Protein AF-A0A6A5A2U9-F1 (afdb_monomer_lite)

Structure (mmCIF, N/CA/C/O backbone):
data_AF-A0A6A5A2U9-F1
#
_entry.id   AF-A0A6A5A2U9-F1
#
loop_
_atom_site.group_PDB
_atom_site.id
_atom_site.type_symbol
_atom_site.label_atom_id
_atom_site.label_alt_id
_atom_site.label_comp_id
_atom_site.label_asym_id
_atom_site.label_entity_id
_atom_site.label_seq_id
_atom_site.pdbx_PDB_ins_code
_atom_site.Cartn_x
_atom_site.Cartn_y
_atom_site.Cartn_z
_atom_site.occupancy
_atom_site.B_iso_or_equiv
_atom_site.auth_seq_id
_atom_site.auth_comp_id
_atom_site.auth_asym_id
_atom_site.auth_atom_id
_atom_site.pdbx_PDB_model_num
ATOM 1 N N . MET A 1 1 ? -27.948 13.827 23.114 1.00 65.62 1 MET A N 1
ATOM 2 C CA . MET A 1 1 ? -26.587 13.915 23.691 1.00 65.62 1 MET A CA 1
ATOM 3 C C . MET A 1 1 ? -26.189 15.377 23.844 1.00 65.62 1 MET A C 1
ATOM 5 O O . MET A 1 1 ? -26.241 16.098 22.856 1.00 65.62 1 MET A O 1
ATOM 9 N N . ARG A 1 2 ? -25.819 15.816 25.051 1.00 75.81 2 ARG A N 1
ATOM 10 C CA . ARG A 1 2 ? -25.358 17.180 25.373 1.00 75.81 2 ARG A CA 1
ATOM 11 C C . ARG A 1 2 ? -23.983 17.115 26.046 1.00 75.81 2 ARG A C 1
ATOM 13 O O . ARG A 1 2 ? -23.707 16.162 26.772 1.00 75.81 2 ARG A O 1
ATOM 20 N N . ILE A 1 3 ? -23.118 18.100 25.791 1.00 79.62 3 ILE A N 1
ATOM 21 C CA . ILE A 1 3 ? -21.821 18.220 26.477 1.00 79.62 3 ILE A CA 1
ATOM 22 C C . ILE A 1 3 ? -22.085 18.674 27.912 1.00 79.62 3 ILE A C 1
ATOM 24 O O . ILE A 1 3 ? -22.643 19.747 28.129 1.00 79.62 3 ILE A O 1
ATOM 28 N N . TYR A 1 4 ? -21.687 17.853 28.878 1.00 81.75 4 TYR A N 1
ATOM 29 C CA . TYR A 1 4 ? -21.821 18.154 30.301 1.00 81.75 4 TYR A CA 1
ATOM 30 C C . TYR A 1 4 ? -20.553 18.796 30.858 1.00 81.75 4 TYR A C 1
ATOM 32 O O . TYR A 1 4 ? -20.639 19.746 31.627 1.00 81.75 4 TYR A O 1
ATOM 40 N N . GLN A 1 5 ? -19.376 18.322 30.441 1.00 85.06 5 GLN A N 1
ATOM 41 C CA . GLN A 1 5 ? -18.104 18.784 30.993 1.00 85.06 5 GLN A CA 1
ATOM 42 C C . GLN A 1 5 ? -16.992 18.772 29.946 1.00 85.06 5 GLN A C 1
ATOM 44 O O . GLN A 1 5 ? -16.896 17.849 29.137 1.00 85.06 5 GLN A O 1
ATOM 49 N N . VAL A 1 6 ? -16.132 19.790 29.999 1.00 84.50 6 VAL A N 1
ATOM 50 C CA . VAL A 1 6 ? -14.877 19.868 29.241 1.00 84.50 6 VAL A CA 1
ATOM 51 C C . VAL A 1 6 ? -13.731 19.974 30.251 1.00 84.50 6 VAL A C 1
ATOM 53 O O . VAL A 1 6 ? -13.677 20.909 31.050 1.00 84.50 6 VAL A O 1
ATOM 56 N N . ASN A 1 7 ? -12.832 18.989 30.247 1.00 83.19 7 ASN A N 1
ATOM 57 C CA . ASN A 1 7 ? -11.810 18.725 31.262 1.00 83.19 7 ASN A CA 1
ATOM 58 C C . ASN A 1 7 ? -12.411 18.624 32.676 1.00 83.19 7 ASN A C 1
ATOM 60 O O . ASN A 1 7 ? -12.887 17.564 33.070 1.00 83.19 7 ASN A O 1
ATOM 64 N N . ALA A 1 8 ? -12.431 19.730 33.421 1.00 78.06 8 ALA A N 1
ATOM 65 C CA . ALA A 1 8 ? -12.966 19.834 34.782 1.00 78.06 8 ALA A CA 1
ATOM 66 C C . ALA A 1 8 ? -14.123 20.846 34.911 1.00 78.06 8 ALA A C 1
ATOM 68 O O . ALA A 1 8 ? -14.684 21.002 35.991 1.00 78.06 8 ALA A O 1
ATOM 69 N N . LYS A 1 9 ? -14.475 21.557 33.830 1.00 81.50 9 LYS A N 1
ATOM 70 C CA . LYS A 1 9 ? -15.477 22.628 33.857 1.00 81.50 9 LYS A CA 1
ATOM 71 C C . LYS A 1 9 ? -16.826 22.103 33.381 1.00 81.50 9 LYS A C 1
ATOM 73 O O . LYS A 1 9 ? -16.920 21.587 32.266 1.00 81.50 9 LYS A O 1
ATOM 78 N N . VAL A 1 10 ? -17.853 22.246 34.218 1.00 83.06 10 VAL A N 1
ATOM 79 C CA . VAL A 1 10 ? -19.242 21.928 33.863 1.00 83.06 10 VAL A CA 1
ATOM 80 C C . VAL A 1 10 ? -19.737 22.963 32.852 1.00 83.06 10 VAL A C 1
ATOM 82 O O . VAL A 1 10 ? -19.646 24.165 33.089 1.00 83.06 10 VAL A O 1
ATOM 85 N N . MET A 1 11 ? -20.228 22.481 31.714 1.00 83.12 11 MET A N 1
ATOM 86 C CA . MET A 1 11 ? -20.652 23.271 30.553 1.00 83.12 11 MET A CA 1
ATOM 87 C C . MET A 1 11 ? -22.159 23.155 30.285 1.00 83.12 11 MET A C 1
ATOM 89 O O . MET A 1 11 ? -22.637 23.578 29.236 1.00 83.12 11 MET A O 1
ATOM 93 N N . TRP A 1 12 ? -22.914 22.572 31.220 1.00 73.50 12 TRP A N 1
ATOM 94 C CA . TRP A 1 12 ? -24.322 22.228 31.034 1.00 73.50 12 TRP A CA 1
ATOM 95 C C . TRP A 1 12 ? -25.204 23.436 30.682 1.00 73.50 12 TRP A C 1
ATOM 97 O O . TRP A 1 12 ? -26.044 23.323 29.797 1.00 73.50 12 TRP A O 1
ATOM 107 N N . GLN A 1 13 ? -24.962 24.607 31.275 1.00 74.88 13 GLN A N 1
ATOM 108 C CA . GLN A 1 13 ? -25.714 25.846 31.006 1.00 74.88 13 GLN A CA 1
ATOM 109 C C . GLN A 1 13 ? -24.933 26.876 30.175 1.00 74.88 13 GLN A C 1
ATOM 111 O O . GLN A 1 13 ? -25.413 27.984 29.950 1.00 74.88 13 GLN A O 1
ATOM 116 N N . CYS A 1 14 ? -23.739 26.520 29.699 1.00 77.75 14 CYS A N 1
ATOM 117 C CA . CYS A 1 14 ? -22.925 27.422 28.895 1.00 77.75 14 CYS A CA 1
ATOM 118 C C . CYS A 1 14 ? -23.525 27.612 27.501 1.00 77.75 14 CYS A C 1
ATOM 120 O O . CYS A 1 14 ? -24.037 26.670 26.884 1.00 77.75 14 CYS A O 1
ATOM 122 N N . SER A 1 15 ? -23.413 28.833 26.978 1.00 84.12 15 SER A N 1
ATOM 123 C CA . SER A 1 15 ? -23.772 29.113 25.591 1.00 84.12 15 SER A CA 1
ATOM 124 C C . SER A 1 15 ? -22.865 28.331 24.635 1.00 84.12 15 SER A C 1
ATOM 126 O O . SER A 1 15 ? -21.726 27.990 24.957 1.00 84.12 15 SER A O 1
ATOM 128 N N . TYR A 1 16 ? -23.344 28.058 23.421 1.00 81.00 16 TYR A N 1
ATOM 129 C CA . TYR A 1 16 ? -22.560 27.337 22.412 1.00 81.00 16 TYR A CA 1
ATOM 130 C C . TYR A 1 16 ? -21.165 27.955 22.189 1.00 81.00 16 TYR A C 1
ATOM 132 O O . TYR A 1 16 ? -20.174 27.234 22.063 1.00 81.00 16 TYR A O 1
ATOM 140 N N . ASN A 1 17 ? -21.079 29.288 22.214 1.00 87.50 17 ASN A N 1
ATOM 141 C CA . ASN A 1 17 ? -19.823 30.017 22.047 1.00 87.50 17 ASN A CA 1
ATOM 142 C C . ASN A 1 17 ? -18.85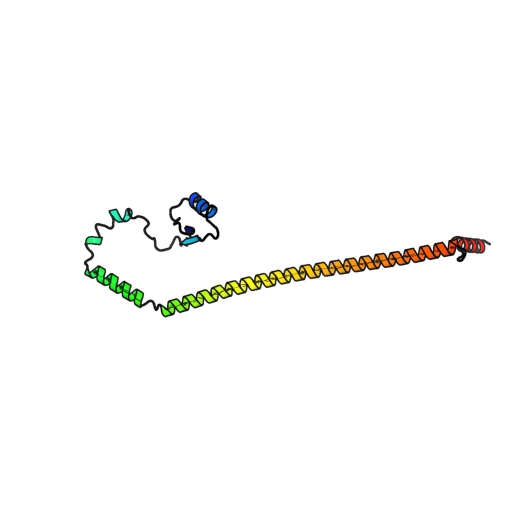6 29.769 23.214 1.00 87.50 17 ASN A C 1
ATOM 144 O O . ASN A 1 17 ? -17.686 29.483 22.980 1.00 87.50 17 ASN A O 1
ATOM 148 N N . GLU A 1 18 ? -19.345 29.773 24.455 1.00 84.75 18 GLU A N 1
ATOM 149 C CA . GLU A 1 18 ? -18.526 29.463 25.635 1.00 84.75 18 GLU A CA 1
ATOM 150 C C . GLU A 1 18 ? -18.001 28.025 25.623 1.00 84.75 18 GLU A C 1
ATOM 152 O O . GLU A 1 18 ? -16.871 27.772 26.047 1.00 84.75 18 GLU A O 1
ATOM 157 N N . VAL A 1 19 ? -18.799 27.076 25.121 1.00 84.81 19 VAL A N 1
ATOM 158 C CA . VAL A 1 19 ? -18.368 25.680 24.960 1.00 84.81 19 VAL A CA 1
ATOM 159 C C . VAL A 1 19 ? -17.237 25.574 23.945 1.00 84.81 19 VAL A C 1
ATOM 161 O O . VAL A 1 19 ? -16.225 24.922 24.213 1.00 84.81 19 VAL A O 1
ATOM 164 N N . LEU A 1 20 ? -17.373 26.244 22.800 1.00 88.06 20 LEU A N 1
ATOM 165 C CA . LEU A 1 20 ? -16.325 26.275 21.784 1.00 88.06 20 LEU A CA 1
ATOM 166 C C . LEU A 1 20 ? -15.048 26.936 22.293 1.00 88.06 20 LEU A C 1
ATOM 168 O O . LEU A 1 20 ? -13.958 26.417 22.046 1.00 88.06 20 LEU A O 1
ATOM 172 N N . ASP A 1 21 ? -15.166 28.044 23.017 1.00 88.19 21 ASP A N 1
ATOM 173 C CA . ASP A 1 21 ? -14.004 28.743 23.552 1.00 88.19 21 ASP A CA 1
ATOM 174 C C . ASP A 1 21 ? -13.298 27.915 24.624 1.00 88.19 21 ASP A C 1
ATOM 176 O O . ASP A 1 21 ? -12.068 27.837 24.610 1.00 88.19 21 ASP A O 1
ATOM 180 N N . ALA A 1 22 ? -14.036 27.200 25.477 1.00 84.56 22 ALA A N 1
ATOM 181 C CA . ALA A 1 22 ? -13.442 26.272 26.436 1.00 84.56 22 ALA A CA 1
ATOM 182 C C . ALA A 1 22 ? -12.659 25.142 25.750 1.00 84.56 22 ALA A C 1
ATOM 184 O O . ALA A 1 22 ? -11.591 24.764 26.221 1.00 84.56 22 ALA A O 1
ATOM 185 N N . ILE A 1 23 ? -13.149 24.627 24.619 1.00 85.81 23 ILE A N 1
ATOM 186 C CA . ILE A 1 23 ? -12.452 23.585 23.851 1.00 85.81 23 ILE A CA 1
ATOM 187 C C . ILE A 1 23 ? -11.217 24.156 23.140 1.00 85.81 23 ILE A C 1
ATOM 189 O O . ILE A 1 23 ? -10.167 23.515 23.121 1.00 85.81 23 ILE A O 1
ATOM 193 N N . ARG A 1 24 ? -11.320 25.357 22.560 1.00 88.44 24 ARG A N 1
ATOM 194 C CA . ARG A 1 24 ? -10.222 26.005 21.821 1.00 88.44 24 ARG A CA 1
ATOM 195 C C . ARG A 1 24 ? -9.046 26.382 22.717 1.00 88.44 24 ARG A C 1
ATOM 197 O O . ARG A 1 24 ? -7.905 26.250 22.284 1.00 88.44 24 ARG A O 1
ATOM 204 N N . HIS A 1 25 ? -9.328 26.828 23.940 1.00 86.69 25 HIS A N 1
ATOM 205 C CA . HIS A 1 25 ? -8.315 27.294 24.891 1.00 86.69 25 HIS A CA 1
ATOM 206 C C . HIS A 1 25 ? -7.868 26.213 25.889 1.00 86.69 25 HIS A C 1
ATOM 208 O O . HIS A 1 25 ? -7.011 26.473 26.731 1.00 86.69 25 HIS A O 1
ATOM 214 N N . ALA A 1 26 ? -8.417 24.997 25.816 1.00 83.81 26 ALA A N 1
ATOM 215 C CA . ALA A 1 26 ? -8.008 23.903 26.688 1.00 83.81 26 ALA A CA 1
ATOM 216 C C . ALA A 1 26 ? -6.600 23.384 26.344 1.00 83.81 26 ALA A C 1
ATOM 218 O O . ALA A 1 26 ? -6.269 23.120 25.184 1.00 83.81 26 ALA A O 1
ATOM 219 N N . HIS A 1 27 ? -5.785 23.156 27.380 1.00 82.81 27 HIS A N 1
ATOM 220 C CA . HIS A 1 27 ? -4.535 22.412 27.241 1.00 82.81 27 HIS A CA 1
ATOM 221 C C . HIS A 1 27 ? -4.827 20.985 26.764 1.00 82.81 27 HIS A C 1
ATOM 223 O O . HIS A 1 27 ? -5.724 20.315 27.275 1.00 82.81 27 HIS A O 1
ATOM 229 N N . ARG A 1 28 ? -4.080 20.532 25.751 1.00 85.00 28 ARG A N 1
ATOM 230 C CA . ARG A 1 28 ? -4.262 19.205 25.152 1.00 85.00 28 ARG A CA 1
ATOM 231 C C . ARG A 1 28 ? -3.608 18.129 26.030 1.00 85.00 28 ARG A C 1
ATOM 233 O O . ARG A 1 28 ? -2.505 18.372 26.517 1.00 85.00 28 ARG A O 1
ATOM 240 N N . PRO A 1 29 ? -4.212 16.932 26.159 1.00 80.88 29 PRO A N 1
ATOM 241 C CA . PRO A 1 29 ? -5.445 16.465 25.507 1.00 80.88 29 PRO A CA 1
ATOM 242 C C . PRO A 1 29 ? -6.734 16.991 26.166 1.00 80.88 29 PRO A C 1
ATOM 244 O O . PRO A 1 29 ? -6.797 17.148 27.379 1.00 80.88 29 PRO A O 1
ATOM 247 N N . VAL A 1 30 ? -7.774 17.228 25.355 1.00 87.00 30 VAL A N 1
ATOM 248 C CA . VAL A 1 30 ? -9.092 17.692 25.829 1.00 87.00 30 VAL A CA 1
ATOM 249 C C . VAL A 1 30 ? -9.989 16.490 26.125 1.00 87.00 30 VAL A C 1
ATOM 251 O O . VAL A 1 30 ? -10.215 15.659 25.246 1.00 87.00 30 VAL A O 1
ATOM 254 N N . VAL A 1 31 ? -10.519 16.413 27.344 1.00 84.62 31 VAL A N 1
ATOM 255 C CA . VAL A 1 31 ? -11.478 15.390 27.783 1.00 84.62 31 VAL A CA 1
ATOM 256 C C . VAL A 1 31 ? -12.883 15.983 27.745 1.00 84.62 31 VAL A C 1
ATOM 258 O O . VAL A 1 31 ? -13.114 17.043 28.317 1.00 84.62 31 VAL A O 1
ATOM 261 N N . VAL A 1 32 ? -13.832 15.321 27.082 1.00 87.06 32 VAL A N 1
ATOM 262 C CA . VAL A 1 32 ? -15.224 15.792 26.981 1.00 87.06 32 VAL A CA 1
ATOM 263 C C . VAL A 1 32 ? -16.172 14.711 27.485 1.00 87.06 32 VAL A C 1
ATOM 265 O O . VAL A 1 32 ? -16.108 13.570 27.029 1.00 87.06 32 VAL A O 1
ATOM 268 N N . VAL A 1 33 ? -17.056 15.076 28.415 1.00 82.12 33 VAL A N 1
ATOM 269 C CA . VAL A 1 33 ? -18.089 14.195 28.975 1.00 82.12 33 VAL A CA 1
ATOM 270 C C . VAL A 1 33 ? -19.438 14.555 28.359 1.00 82.12 33 VAL A C 1
ATOM 272 O O . VAL A 1 33 ? -19.847 15.719 28.377 1.00 82.12 33 VAL A O 1
ATOM 275 N N . PHE A 1 34 ? -20.134 13.549 27.832 1.00 82.00 34 PHE A N 1
ATOM 276 C CA . PHE A 1 34 ? -21.464 13.681 27.237 1.00 82.00 34 PHE A CA 1
ATOM 277 C C . PHE A 1 34 ? -22.520 13.035 28.130 1.00 82.00 34 PHE A C 1
ATOM 279 O O . PHE A 1 34 ? -22.275 11.982 28.716 1.00 82.00 34 PHE A O 1
ATOM 286 N N . VAL A 1 35 ? -23.705 13.638 28.181 1.00 76.44 35 VAL A N 1
ATOM 287 C CA . VAL A 1 35 ? -24.880 13.103 28.880 1.00 76.44 35 VAL A CA 1
ATOM 288 C C . VAL A 1 35 ? -26.043 12.999 27.891 1.00 76.44 35 VAL A C 1
ATOM 290 O O . VAL A 1 35 ? -26.191 13.824 26.980 1.00 76.44 35 VAL A O 1
ATOM 293 N N . ASN A 1 36 ? -26.853 11.949 28.023 1.00 69.75 36 ASN A N 1
ATOM 294 C CA . ASN A 1 36 ? -28.068 11.792 27.227 1.00 69.75 36 ASN A CA 1
ATOM 295 C C . ASN A 1 36 ? -29.106 12.834 27.643 1.00 69.75 36 ASN A C 1
ATOM 297 O O . ASN A 1 36 ? -29.284 13.093 28.826 1.00 69.75 36 ASN A O 1
ATOM 301 N N . ILE A 1 37 ? -29.793 13.419 26.659 1.00 61.47 37 ILE A N 1
ATOM 302 C CA . ILE A 1 37 ? -30.827 14.437 26.913 1.00 61.47 37 ILE A CA 1
ATOM 303 C C . ILE A 1 37 ? -32.041 13.796 27.616 1.00 61.47 37 ILE A C 1
ATOM 305 O O . ILE A 1 37 ? -32.731 14.476 28.360 1.00 61.47 37 ILE A O 1
ATOM 309 N N . ASP A 1 38 ? -32.202 12.476 27.473 1.00 53.91 38 ASP A N 1
ATOM 310 C CA . ASP A 1 38 ? -33.290 11.681 28.056 1.00 53.91 38 ASP A CA 1
ATOM 311 C C . ASP A 1 38 ? -32.884 10.931 29.350 1.00 53.91 38 ASP A C 1
ATOM 313 O O . ASP A 1 38 ? -33.565 10.001 29.775 1.00 53.91 38 ASP A O 1
ATOM 317 N N . GLY A 1 39 ? -31.734 11.268 29.954 1.00 48.00 39 GLY A N 1
ATOM 318 C CA . GLY A 1 39 ? -31.307 10.722 31.253 1.00 48.00 39 GLY A CA 1
ATOM 319 C C . GLY A 1 39 ? -32.036 11.389 32.427 1.00 48.00 39 GLY A C 1
ATOM 320 O O . GLY A 1 39 ? -32.588 12.470 32.232 1.00 48.00 39 GLY A O 1
ATOM 321 N N . PRO A 1 40 ? -32.049 10.778 33.634 1.00 44.88 40 PRO A N 1
ATOM 322 C CA . PRO A 1 40 ? -32.796 11.302 34.775 1.00 44.88 40 PRO A CA 1
ATOM 323 C C . PRO A 1 40 ? -32.393 12.756 34.994 1.00 44.88 40 PRO A C 1
ATOM 325 O O . PRO A 1 40 ? -31.215 13.059 35.181 1.00 44.88 40 PRO A O 1
ATOM 328 N N . THR A 1 41 ? -33.375 13.643 34.886 1.00 48.09 41 THR A N 1
ATOM 329 C CA . THR A 1 41 ? -33.239 15.079 35.090 1.00 48.09 41 THR A CA 1
ATOM 330 C C . THR A 1 41 ? -32.628 15.321 36.465 1.00 48.09 41 THR A C 1
ATOM 332 O O . THR A 1 41 ? -33.322 15.261 37.477 1.00 48.09 41 THR A O 1
ATOM 335 N N . CYS A 1 42 ? -31.320 15.568 36.513 1.00 44.09 42 CYS A N 1
ATOM 336 C CA . CYS A 1 42 ? -30.703 16.206 37.663 1.00 44.09 42 CYS A CA 1
ATOM 337 C C . CYS A 1 42 ? -31.281 17.622 37.719 1.00 44.09 42 CYS A C 1
ATOM 339 O O . CYS A 1 42 ? -31.037 18.421 36.821 1.00 44.09 42 CYS A O 1
ATOM 341 N N . CYS A 1 43 ? -32.120 17.892 38.716 1.00 42.50 43 CYS A N 1
ATOM 342 C CA . CYS A 1 43 ? -32.727 19.200 38.930 1.00 42.50 43 CYS A CA 1
ATOM 343 C C . CYS A 1 43 ? -31.625 20.258 39.105 1.00 42.50 43 CYS A C 1
ATOM 345 O O . CYS A 1 43 ? -30.851 20.199 40.058 1.00 42.50 43 CYS A O 1
ATOM 347 N N . ASP A 1 44 ? -31.552 21.215 38.179 1.00 45.91 44 ASP A N 1
ATOM 348 C CA . ASP A 1 44 ? -30.463 22.197 38.081 1.00 45.91 44 ASP A CA 1
ATOM 349 C C . ASP A 1 44 ? -30.707 23.502 38.851 1.00 45.91 44 ASP A C 1
ATOM 351 O O . ASP A 1 44 ? -29.989 24.484 38.651 1.00 45.91 44 ASP A O 1
ATOM 355 N N . SER A 1 45 ? -31.698 23.567 39.736 1.00 41.66 45 SER A N 1
ATOM 356 C CA . SER A 1 45 ? -31.983 24.803 40.459 1.00 41.66 45 SER A CA 1
ATOM 357 C C . SER A 1 45 ? -32.193 24.542 41.954 1.00 41.66 45 SER A C 1
ATOM 359 O O . SER A 1 45 ? -33.131 23.893 42.408 1.00 41.66 45 SER A O 1
ATOM 361 N N . ILE A 1 46 ? -31.298 25.112 42.766 1.00 48.53 46 ILE A N 1
ATOM 362 C CA . ILE A 1 46 ? -31.516 25.280 44.213 1.00 48.53 46 ILE A CA 1
ATOM 363 C C . ILE A 1 46 ? -32.715 26.224 44.462 1.00 48.53 46 ILE A C 1
ATOM 365 O O . ILE A 1 46 ? -33.247 26.280 45.567 1.00 48.53 46 ILE A O 1
ATOM 369 N N . GLU A 1 47 ? -33.170 26.949 43.437 1.00 45.09 47 GLU A N 1
ATOM 370 C CA . GLU A 1 47 ? -34.267 27.911 43.525 1.00 45.09 47 GLU A CA 1
ATOM 371 C C . GLU A 1 47 ? -35.652 27.311 43.223 1.00 45.09 47 GLU A C 1
ATOM 373 O O . GLU A 1 47 ? -36.586 27.685 43.925 1.00 45.09 47 GLU A O 1
ATOM 378 N N . GLU A 1 48 ? -35.819 26.305 42.347 1.00 42.88 48 GLU A N 1
ATOM 379 C CA . GLU A 1 48 ? -37.123 25.603 42.230 1.00 42.88 48 GLU A CA 1
ATOM 380 C C . GLU A 1 48 ? -37.388 24.671 43.428 1.00 42.88 48 GLU A C 1
ATOM 382 O O . GLU A 1 48 ? -38.534 24.340 43.735 1.00 42.88 48 GLU A O 1
ATOM 387 N N . LEU A 1 49 ? -36.340 24.326 44.184 1.00 45.53 49 LEU A N 1
ATOM 388 C CA . LEU A 1 49 ? -36.452 23.652 45.478 1.00 45.53 49 LEU A CA 1
ATOM 389 C C . LEU A 1 49 ? -36.942 24.589 46.598 1.00 45.53 49 LEU A C 1
ATOM 391 O O . LEU A 1 49 ? -37.473 24.100 47.596 1.00 45.53 49 LEU A O 1
ATOM 395 N N . LYS A 1 50 ? -36.829 25.918 46.483 1.00 46.16 50 LYS A N 1
ATOM 396 C CA . LYS A 1 50 ? -37.294 26.809 47.566 1.00 46.16 50 LYS A CA 1
ATOM 397 C C . LYS A 1 50 ? -38.814 26.895 47.657 1.00 46.16 50 LYS A C 1
ATOM 399 O O . LYS A 1 50 ? -39.324 26.948 48.773 1.00 46.16 50 LYS A O 1
ATOM 404 N N . ASP A 1 51 ? -39.513 26.796 46.529 1.00 49.50 51 ASP A N 1
ATOM 405 C CA . ASP A 1 51 ? -40.972 26.953 46.508 1.00 49.50 51 ASP A CA 1
ATOM 406 C C . ASP A 1 51 ? -41.742 25.624 46.534 1.00 49.50 51 ASP A C 1
ATOM 408 O O . ASP A 1 51 ? -42.950 25.628 46.752 1.00 49.50 51 ASP A O 1
ATOM 412 N N . THR A 1 52 ? -41.065 24.476 46.400 1.00 50.62 52 THR A N 1
ATOM 413 C CA . THR A 1 52 ? -41.727 23.156 46.489 1.00 50.62 52 THR A CA 1
ATOM 414 C C . THR A 1 52 ? -41.113 22.172 47.486 1.00 50.62 52 THR A C 1
ATOM 416 O O . THR A 1 52 ? -41.749 21.169 47.785 1.00 50.62 52 THR A O 1
ATOM 419 N N . SER A 1 53 ? -39.946 22.438 48.094 1.00 48.06 53 SER A N 1
ATOM 420 C CA . SER A 1 53 ? -39.290 21.439 48.968 1.00 48.06 53 SER A CA 1
ATOM 421 C C . SER A 1 53 ? -39.081 21.831 50.435 1.00 48.06 53 SER A C 1
ATOM 423 O O . SER A 1 53 ? -38.495 21.058 51.185 1.00 48.06 53 SER A O 1
ATOM 425 N N . ILE A 1 54 ? -39.603 22.969 50.908 1.00 47.56 54 ILE A N 1
ATOM 426 C CA . ILE A 1 54 ? -39.524 23.320 52.346 1.00 47.56 54 ILE A CA 1
ATOM 427 C C . ILE A 1 54 ? -40.844 23.063 53.097 1.00 47.56 54 ILE A C 1
ATOM 429 O O . ILE A 1 54 ? -40.823 22.878 54.317 1.00 47.56 54 ILE A O 1
ATOM 433 N N . GLN A 1 55 ? -41.981 22.959 52.398 1.00 43.97 55 GLN A N 1
ATOM 434 C CA . GLN A 1 55 ? -43.254 22.601 53.035 1.00 43.97 55 GLN A CA 1
ATOM 435 C C . GLN A 1 55 ? -43.480 21.080 53.127 1.00 43.97 55 GLN A C 1
ATOM 437 O O . GLN A 1 55 ? -44.012 20.628 54.133 1.00 43.97 55 GLN A O 1
ATOM 442 N N . GLU A 1 56 ? -43.036 20.282 52.148 1.00 48.56 56 GLU A N 1
ATOM 443 C CA . GLU A 1 56 ? -43.343 18.836 52.099 1.00 48.56 56 GLU A CA 1
ATOM 444 C C . GLU A 1 56 ? -42.330 17.945 52.846 1.00 48.56 56 GLU A C 1
ATOM 446 O O . GLU A 1 56 ? -42.653 16.828 53.244 1.00 48.56 56 GLU A O 1
ATOM 451 N N . LEU A 1 57 ? -41.121 18.443 53.135 1.00 48.34 57 LEU A N 1
ATOM 452 C CA . LEU A 1 57 ? -40.112 17.704 53.915 1.00 48.34 57 LEU A CA 1
ATOM 453 C C . LEU A 1 57 ? -40.329 17.755 55.437 1.00 48.34 57 LEU A C 1
ATOM 455 O O . LEU A 1 57 ? -39.550 17.159 56.183 1.00 48.34 57 LEU A O 1
ATOM 459 N N . LYS A 1 58 ? -41.361 18.457 55.921 1.00 50.22 58 LYS A N 1
ATOM 460 C CA . LYS A 1 58 ? -41.691 18.491 57.356 1.00 50.22 58 LYS A CA 1
ATOM 461 C C . LYS A 1 58 ? -42.596 17.346 57.810 1.00 50.22 58 LYS A C 1
ATOM 463 O O . LYS A 1 58 ? -42.591 17.052 59.003 1.00 50.22 58 LYS A O 1
ATOM 468 N N . ASP A 1 59 ? -43.277 16.668 56.884 1.00 49.66 59 ASP A N 1
ATOM 469 C CA . ASP A 1 59 ? -44.338 15.715 57.236 1.00 49.66 59 ASP A CA 1
ATOM 470 C C . ASP A 1 59 ? -43.995 14.242 56.972 1.00 49.66 59 ASP A C 1
ATOM 472 O O . ASP A 1 59 ? -44.732 13.361 57.415 1.00 49.66 59 ASP A O 1
ATOM 476 N N . THR A 1 60 ? -42.853 13.920 56.348 1.00 55.50 60 THR A N 1
ATOM 477 C CA . THR A 1 60 ? -42.392 12.522 56.331 1.00 55.50 60 THR A CA 1
ATOM 478 C C . THR A 1 60 ? -41.867 12.167 57.712 1.00 55.50 60 THR A C 1
ATOM 480 O O . THR A 1 60 ? -40.821 12.668 58.141 1.00 55.50 60 THR A O 1
ATOM 483 N N . SER A 1 61 ? -42.596 11.311 58.424 1.00 64.06 61 SER A N 1
ATOM 484 C CA . SER A 1 61 ? -42.188 10.845 59.745 1.00 64.06 61 SER A CA 1
ATOM 485 C C . SER A 1 61 ? -40.773 10.250 59.683 1.00 64.06 61 SER A C 1
ATOM 487 O O . SER A 1 61 ? -40.386 9.611 58.703 1.00 64.06 61 SER A O 1
ATOM 489 N N . ILE A 1 62 ? -39.987 10.414 60.750 1.00 67.00 62 ILE A N 1
ATOM 490 C CA . ILE A 1 62 ? -38.623 9.858 60.867 1.00 67.00 62 ILE A CA 1
ATOM 491 C C . ILE A 1 62 ? -38.583 8.356 60.498 1.00 67.00 62 ILE A C 1
ATOM 493 O O . ILE A 1 62 ? -37.582 7.859 59.982 1.00 67.00 62 ILE A O 1
ATOM 497 N N . GLN A 1 63 ? -39.685 7.628 60.709 1.00 65.38 63 GLN A N 1
ATOM 498 C CA . GLN A 1 63 ? -39.838 6.223 60.328 1.00 65.38 63 GLN A CA 1
ATOM 499 C C . GLN A 1 63 ? -39.847 5.976 58.813 1.00 65.38 63 GLN A C 1
ATOM 501 O O . GLN A 1 63 ? -39.259 4.991 58.367 1.00 65.38 63 GLN A O 1
ATOM 506 N N . GLU A 1 64 ? -40.468 6.842 58.017 1.00 64.56 64 GLU A N 1
ATOM 507 C CA . GLU A 1 64 ? -40.536 6.684 56.558 1.00 64.56 64 GLU A CA 1
ATOM 508 C C . GLU A 1 64 ? -39.181 6.950 55.908 1.00 64.56 64 GLU A C 1
ATOM 510 O O . GLU A 1 64 ? -38.736 6.177 55.057 1.00 64.56 64 GLU A O 1
ATOM 515 N N . GLN A 1 65 ? -38.462 7.967 56.392 1.00 64.88 65 GLN A N 1
ATOM 516 C CA . GLN A 1 65 ? -37.084 8.214 55.970 1.00 64.88 65 GLN A CA 1
ATOM 517 C C . GLN A 1 65 ? -36.183 7.026 56.332 1.00 64.88 65 GLN A C 1
ATOM 519 O O . GLN A 1 65 ? -35.434 6.536 55.489 1.00 64.88 65 GLN A O 1
ATOM 524 N N . GLN A 1 66 ? -36.301 6.479 57.546 1.00 67.62 66 GLN A N 1
ATOM 525 C CA . GLN A 1 66 ? -35.547 5.284 57.938 1.00 67.62 66 GLN A CA 1
ATOM 526 C C . GLN A 1 66 ? -35.893 4.048 57.094 1.00 67.62 66 GLN A C 1
ATOM 528 O O . GLN A 1 66 ? -35.004 3.245 56.809 1.00 67.62 66 GLN A O 1
ATOM 533 N N . GLN A 1 67 ? -37.151 3.868 56.682 1.00 69.19 67 GLN A N 1
ATOM 534 C CA . GLN A 1 67 ? -37.541 2.766 55.798 1.00 69.19 67 GLN A CA 1
ATOM 535 C C . GLN A 1 67 ? -36.989 2.934 54.380 1.00 69.19 67 GLN A C 1
ATOM 537 O O . GLN A 1 67 ? -36.526 1.951 53.799 1.00 69.19 67 GLN A O 1
ATOM 542 N N . LEU A 1 68 ? -36.983 4.154 53.842 1.00 72.88 68 LEU A N 1
ATOM 543 C CA . LEU A 1 68 ? -36.351 4.461 52.557 1.00 72.88 68 LEU A CA 1
ATOM 544 C C . LEU A 1 68 ? -34.845 4.189 52.600 1.00 72.88 68 LEU A C 1
ATOM 546 O O . LEU A 1 68 ? -34.336 3.470 51.742 1.00 72.88 68 LEU A O 1
ATOM 550 N N . TYR A 1 69 ? -34.147 4.655 53.640 1.00 72.62 69 TYR A N 1
ATOM 551 C CA . TYR A 1 69 ? -32.720 4.371 53.824 1.00 72.62 69 TYR A CA 1
ATOM 552 C C . TYR A 1 69 ? -32.426 2.871 53.903 1.00 72.62 69 TYR A C 1
ATOM 554 O O . TYR A 1 69 ? -31.496 2.397 53.255 1.00 72.62 69 TYR A O 1
ATOM 562 N N . ARG A 1 70 ? -33.235 2.098 54.641 1.00 71.94 70 ARG A N 1
ATOM 563 C CA . ARG A 1 70 ? -33.081 0.635 54.695 1.00 71.94 70 ARG A CA 1
ATOM 564 C C . ARG A 1 70 ? -33.300 -0.005 53.327 1.00 71.94 70 ARG A C 1
ATOM 566 O O . ARG A 1 70 ? -32.505 -0.845 52.929 1.00 71.94 70 ARG A O 1
ATOM 573 N N . ARG A 1 71 ? -34.333 0.406 52.582 1.00 68.19 71 ARG A N 1
ATOM 574 C CA . ARG A 1 71 ? -34.591 -0.104 51.223 1.00 68.19 71 ARG A CA 1
ATOM 575 C C . ARG A 1 71 ? -33.434 0.194 50.268 1.00 68.19 71 ARG A C 1
ATOM 577 O O . ARG A 1 71 ? -33.045 -0.698 49.523 1.00 68.19 71 ARG A O 1
ATOM 584 N N . HIS A 1 72 ? -32.856 1.392 50.321 1.00 70.81 72 HIS A N 1
ATOM 585 C CA . HIS A 1 72 ? -31.697 1.744 49.497 1.00 70.81 72 HIS A CA 1
ATOM 586 C C . HIS A 1 72 ? -30.417 1.010 49.916 1.00 70.81 72 HIS A C 1
ATOM 588 O O . HIS A 1 72 ? -29.666 0.571 49.051 1.00 70.81 72 HIS A O 1
ATOM 594 N N . MET A 1 73 ? -30.200 0.791 51.216 1.00 67.50 73 MET A N 1
ATOM 595 C CA . MET A 1 73 ? -29.115 -0.068 51.708 1.00 67.50 73 MET A CA 1
ATOM 596 C C . MET A 1 73 ? -29.242 -1.503 51.189 1.00 67.50 73 MET A C 1
ATOM 598 O O . MET A 1 73 ? -28.272 -2.045 50.677 1.00 67.50 73 MET A O 1
ATOM 602 N N . TYR A 1 74 ? -30.442 -2.093 51.222 1.00 65.06 74 TYR A N 1
ATOM 603 C CA . TYR A 1 74 ? -30.661 -3.434 50.666 1.00 65.06 74 TYR A CA 1
ATOM 604 C C . TYR A 1 74 ? -30.470 -3.494 49.146 1.00 65.06 74 TYR A C 1
ATOM 606 O O . TYR A 1 74 ? -30.043 -4.520 48.633 1.00 65.06 74 TYR A O 1
ATOM 614 N N . GLN A 1 75 ? -30.763 -2.413 48.417 1.00 62.84 75 GLN A N 1
ATOM 615 C CA . GLN A 1 75 ? -30.471 -2.323 46.982 1.00 62.84 75 GLN A CA 1
ATOM 616 C C . GLN A 1 75 ? -28.965 -2.244 46.703 1.00 62.84 75 GLN A C 1
ATOM 618 O O . GLN A 1 75 ? -28.514 -2.813 45.715 1.00 62.84 75 GLN A O 1
ATOM 623 N N . LEU A 1 76 ? -28.193 -1.577 47.565 1.00 60.03 76 LEU A N 1
ATOM 624 C CA . LEU A 1 76 ? -26.731 -1.527 47.473 1.00 60.03 76 LEU A CA 1
ATOM 625 C C . LEU A 1 76 ? -26.088 -2.871 47.839 1.00 60.03 76 LEU A C 1
ATOM 627 O O . LEU A 1 76 ? -25.184 -3.303 47.134 1.00 60.03 76 LEU A O 1
ATOM 631 N N . ASP A 1 77 ? -26.595 -3.558 48.865 1.00 61.09 77 ASP A N 1
ATOM 632 C CA . ASP A 1 77 ? -26.154 -4.914 49.231 1.00 61.09 77 ASP A CA 1
ATOM 633 C C . ASP A 1 77 ? -26.552 -5.963 48.177 1.00 61.09 77 ASP A C 1
ATOM 635 O O . ASP A 1 77 ? -25.883 -6.983 48.031 1.00 61.09 77 ASP A O 1
ATOM 639 N N . ALA A 1 78 ? -27.632 -5.718 47.426 1.00 61.00 78 ALA A N 1
ATOM 640 C CA . ALA A 1 78 ? -28.061 -6.569 46.316 1.00 61.00 78 ALA A CA 1
ATOM 641 C C . ALA A 1 78 ? -27.222 -6.377 45.042 1.00 61.00 78 ALA A C 1
ATOM 643 O O . ALA A 1 78 ? -27.275 -7.226 44.151 1.00 61.00 78 ALA A O 1
ATOM 644 N N . ILE A 1 79 ? -26.456 -5.285 44.931 1.00 64.12 79 ILE A N 1
ATOM 645 C CA . ILE A 1 79 ? -25.454 -5.150 43.875 1.00 64.12 79 ILE A CA 1
ATOM 646 C C . ILE A 1 79 ? -24.269 -6.013 44.290 1.00 64.12 79 ILE A C 1
ATOM 648 O O . ILE A 1 79 ? -23.456 -5.616 45.126 1.00 64.12 79 ILE A O 1
ATOM 652 N N . ASP A 1 80 ? -24.154 -7.193 43.682 1.00 72.94 80 ASP A N 1
ATOM 653 C CA . ASP A 1 80 ? -22.975 -8.028 43.854 1.00 72.94 80 ASP A CA 1
ATOM 654 C C . ASP A 1 80 ? -21.771 -7.316 43.218 1.00 72.94 80 ASP A C 1
ATOM 656 O O . ASP A 1 80 ? -21.506 -7.368 42.013 1.00 72.94 80 ASP A O 1
ATOM 660 N N . THR A 1 81 ? -21.054 -6.568 44.055 1.00 73.75 81 THR A N 1
ATOM 661 C CA . THR A 1 81 ? -19.878 -5.781 43.663 1.00 73.75 81 THR A CA 1
ATOM 662 C C . THR A 1 81 ? -18.811 -6.636 42.977 1.00 73.75 81 THR A C 1
ATOM 664 O O . THR A 1 81 ? -18.029 -6.119 42.174 1.00 73.75 81 THR A O 1
ATOM 667 N N . LEU A 1 82 ? -18.798 -7.948 43.240 1.00 71.69 82 LEU A N 1
ATOM 668 C CA . LEU A 1 82 ? -17.886 -8.894 42.621 1.00 71.69 82 LEU A CA 1
ATOM 669 C C . LEU A 1 82 ? -18.302 -9.223 41.180 1.00 71.69 82 LEU A C 1
ATOM 671 O O . LEU A 1 82 ? -17.439 -9.255 40.300 1.00 71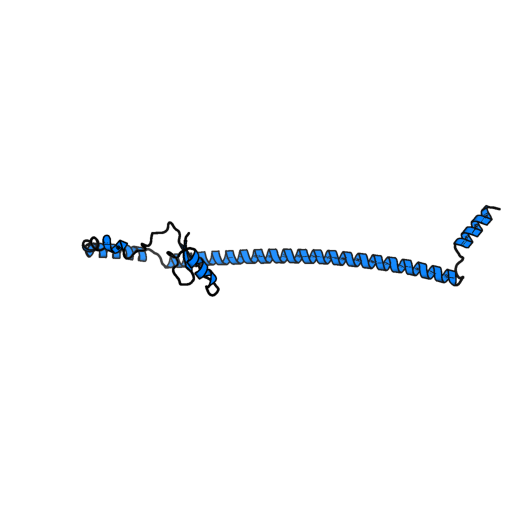.69 82 LEU A O 1
ATOM 675 N N . GLU A 1 83 ? -19.597 -9.401 40.918 1.00 79.38 83 GLU A N 1
ATOM 676 C CA . GLU A 1 83 ? -20.136 -9.608 39.567 1.00 79.38 83 GLU A CA 1
ATOM 677 C C . GLU A 1 83 ? -19.950 -8.350 38.705 1.00 79.38 83 GLU A C 1
ATOM 679 O O . GLU A 1 83 ? -19.369 -8.416 37.617 1.00 79.38 83 GLU A O 1
ATOM 684 N N . ALA A 1 84 ? -20.280 -7.173 39.246 1.00 76.06 84 ALA A N 1
ATOM 685 C CA . ALA A 1 84 ? -20.070 -5.894 38.563 1.00 76.06 84 ALA A CA 1
ATOM 686 C C . ALA A 1 84 ? -18.585 -5.643 38.219 1.00 76.06 84 ALA A C 1
ATOM 688 O O . ALA A 1 84 ? -18.253 -5.166 37.128 1.00 76.06 84 ALA A O 1
ATOM 689 N N . ALA A 1 85 ? -17.661 -6.002 39.120 1.00 75.81 85 ALA A N 1
ATOM 690 C CA . ALA A 1 85 ? -16.226 -5.903 38.862 1.00 75.81 85 ALA A CA 1
ATOM 691 C C . ALA A 1 85 ? -15.753 -6.881 37.771 1.00 75.81 85 ALA A C 1
ATOM 693 O O . ALA A 1 85 ? -14.862 -6.543 36.983 1.00 75.81 85 ALA A O 1
ATOM 694 N N . GLN A 1 86 ? -16.325 -8.087 37.700 1.00 78.88 86 GLN A N 1
ATOM 695 C CA . GLN A 1 86 ? -16.019 -9.054 36.643 1.00 78.88 86 GLN A CA 1
ATOM 696 C C . GLN A 1 86 ? -16.519 -8.576 35.277 1.00 78.88 86 GLN A C 1
ATOM 698 O O . GLN A 1 86 ? -15.778 -8.662 34.293 1.00 78.88 86 GLN A O 1
ATOM 703 N N . ASP A 1 87 ? -17.719 -8.006 35.214 1.00 83.31 87 ASP A N 1
ATOM 704 C CA . ASP A 1 87 ? -18.284 -7.494 33.967 1.00 83.31 87 ASP A CA 1
ATOM 705 C C . ASP A 1 87 ? -17.534 -6.268 33.442 1.00 83.31 87 ASP A C 1
ATOM 707 O O . ASP A 1 87 ? -17.238 -6.195 32.246 1.00 83.31 87 ASP A O 1
ATOM 711 N N . LEU A 1 88 ? -17.092 -5.364 34.321 1.00 84.06 88 LEU A N 1
ATOM 712 C CA . LEU A 1 88 ? -16.198 -4.266 33.936 1.00 84.06 88 LEU A CA 1
ATOM 713 C C . LEU A 1 88 ? -14.878 -4.775 33.342 1.00 84.06 88 LEU A C 1
ATOM 715 O O . LEU A 1 88 ? -14.419 -4.253 32.323 1.00 84.06 88 LEU A O 1
ATOM 719 N N . ARG A 1 89 ? -14.276 -5.823 33.922 1.00 82.88 89 ARG A N 1
ATOM 720 C CA . ARG A 1 89 ? -13.055 -6.441 33.368 1.00 82.88 89 ARG A CA 1
ATOM 721 C C . ARG A 1 89 ? -13.306 -7.054 31.991 1.00 82.88 89 ARG A C 1
ATOM 723 O O . ARG A 1 89 ? -12.481 -6.873 31.095 1.00 82.88 89 ARG A O 1
ATOM 730 N N . ARG A 1 90 ? -14.440 -7.737 31.798 1.00 83.12 90 ARG A N 1
ATOM 731 C CA . ARG A 1 90 ? -14.837 -8.303 30.496 1.00 83.12 90 ARG A CA 1
ATOM 732 C C . ARG A 1 90 ? -15.019 -7.211 29.446 1.00 83.12 90 ARG A C 1
ATOM 734 O O . ARG A 1 90 ? -14.466 -7.324 28.354 1.00 83.12 90 ARG A O 1
ATOM 741 N N . LEU A 1 91 ? -15.733 -6.137 29.781 1.00 87.50 91 LEU A N 1
ATOM 742 C CA . LEU A 1 91 ? -15.928 -4.990 28.892 1.00 87.50 91 LEU A CA 1
ATOM 743 C C . LEU A 1 91 ? -14.592 -4.351 28.502 1.00 87.50 91 LEU A C 1
ATOM 745 O O . LEU A 1 91 ? -14.356 -4.094 27.320 1.00 87.50 91 LEU A O 1
ATOM 749 N N . HIS A 1 92 ? -13.691 -4.164 29.470 1.00 88.06 92 HIS A N 1
ATOM 750 C CA . HIS A 1 92 ? -12.370 -3.595 29.217 1.00 88.06 92 HIS A CA 1
ATOM 751 C C . HIS A 1 92 ? -11.528 -4.486 28.292 1.00 88.06 92 HIS A C 1
ATOM 753 O O . HIS A 1 92 ? -10.915 -3.990 27.348 1.00 88.06 92 HIS A O 1
ATOM 759 N N . TRP A 1 93 ? -11.557 -5.806 28.495 1.00 90.00 93 TRP A N 1
ATOM 760 C CA . TRP A 1 93 ? -10.876 -6.764 27.622 1.00 90.00 93 TRP A CA 1
ATOM 761 C C . TRP A 1 93 ? -11.429 -6.746 26.188 1.00 90.00 93 TRP A C 1
ATOM 763 O O . TRP A 1 93 ? -10.667 -6.686 25.223 1.00 90.00 93 TRP A O 1
ATOM 773 N N . VAL A 1 94 ? -12.757 -6.722 26.022 1.00 90.19 94 VAL A N 1
ATOM 774 C CA . VAL A 1 94 ? -13.397 -6.614 24.697 1.00 90.19 94 VAL A CA 1
ATOM 775 C C . VAL A 1 94 ? -13.004 -5.310 24.003 1.00 90.19 94 VAL A C 1
ATOM 777 O O . VAL A 1 94 ? -12.718 -5.306 22.802 1.00 90.19 94 VAL A O 1
ATOM 780 N N . GLN A 1 95 ? -12.963 -4.201 24.742 1.00 90.12 95 GLN A N 1
ATOM 781 C CA . GLN A 1 95 ? -12.544 -2.911 24.205 1.00 90.12 95 GLN A CA 1
ATOM 782 C C . GLN A 1 95 ? -11.071 -2.927 23.773 1.00 90.12 95 GLN A C 1
ATOM 784 O O . GLN A 1 95 ? -10.763 -2.504 22.658 1.00 90.12 95 GLN A O 1
ATOM 789 N N . GLN A 1 96 ? -10.172 -3.469 24.599 1.00 90.19 96 GLN A N 1
ATOM 790 C CA . GLN A 1 96 ? -8.760 -3.636 24.245 1.00 90.19 96 GLN A CA 1
ATOM 791 C C . GLN A 1 96 ? -8.593 -4.479 22.974 1.00 90.19 96 GLN A C 1
ATOM 793 O O . GLN A 1 96 ? -7.890 -4.063 22.055 1.00 90.19 96 GLN A O 1
ATOM 798 N N . ASN A 1 97 ? -9.310 -5.598 22.854 1.00 89.69 97 ASN A N 1
ATOM 799 C CA . ASN A 1 97 ? -9.280 -6.423 21.645 1.00 89.69 97 ASN A CA 1
ATOM 800 C C . ASN A 1 97 ? -9.793 -5.694 20.404 1.00 89.69 97 ASN A C 1
ATOM 802 O O . ASN A 1 97 ? -9.223 -5.843 19.325 1.00 89.69 97 ASN A O 1
ATOM 806 N N . ARG A 1 98 ? -10.840 -4.868 20.529 1.00 90.31 98 ARG A N 1
ATOM 807 C CA . ARG A 1 98 ? -11.299 -4.030 19.410 1.00 90.31 98 ARG A CA 1
ATOM 808 C C . ARG A 1 98 ? -10.206 -3.067 18.953 1.00 90.31 98 ARG A C 1
ATOM 810 O O . ARG A 1 98 ? -9.984 -2.954 17.749 1.00 90.31 98 ARG A O 1
ATOM 817 N N . HIS A 1 99 ? -9.505 -2.418 19.882 1.00 89.12 99 HIS A N 1
ATOM 818 C CA . HIS A 1 99 ? -8.392 -1.529 19.545 1.00 89.12 99 HIS A CA 1
ATOM 819 C C . HIS A 1 99 ? -7.225 -2.280 18.892 1.00 89.12 99 HIS A C 1
ATOM 821 O O . HIS A 1 99 ? -6.692 -1.810 17.886 1.00 89.12 99 HIS A O 1
ATOM 827 N N . LEU A 1 100 ? -6.870 -3.467 19.396 1.00 93.94 100 LEU A N 1
ATOM 828 C CA . LEU A 1 100 ? -5.837 -4.317 18.796 1.00 93.94 100 LEU A CA 1
ATOM 829 C C . LEU A 1 100 ? -6.205 -4.736 17.366 1.00 93.94 100 LEU A C 1
ATOM 831 O O . LEU A 1 100 ? -5.383 -4.601 16.462 1.00 93.94 100 LEU A O 1
ATOM 835 N N . ASN A 1 101 ? -7.452 -5.149 17.130 1.00 90.56 101 ASN A N 1
ATOM 836 C CA . ASN A 1 101 ? -7.927 -5.534 15.799 1.00 90.56 101 ASN A CA 1
ATOM 837 C C . ASN A 1 101 ? -7.924 -4.352 14.816 1.00 90.56 101 ASN A C 1
ATOM 839 O O . ASN A 1 101 ? -7.511 -4.500 13.666 1.00 90.56 101 ASN A O 1
ATOM 843 N N . GLN A 1 102 ? -8.346 -3.164 15.263 1.00 92.94 102 GLN A N 1
ATOM 844 C CA . GLN A 1 102 ? -8.279 -1.941 14.454 1.00 92.94 102 GLN A CA 1
ATOM 845 C C . GLN A 1 102 ? -6.833 -1.591 14.094 1.00 92.94 102 GLN A C 1
ATOM 847 O O . GLN A 1 102 ? -6.537 -1.280 12.939 1.00 92.94 102 GLN A O 1
ATOM 852 N N . PHE A 1 103 ? -5.920 -1.683 15.062 1.00 91.81 103 PHE A N 1
ATOM 853 C CA . PHE A 1 103 ? -4.502 -1.443 14.827 1.00 91.81 103 PHE A CA 1
ATOM 854 C C . PHE A 1 103 ? -3.914 -2.456 13.837 1.00 91.81 103 PHE A C 1
ATOM 856 O O . PHE A 1 103 ? -3.244 -2.063 12.882 1.00 91.81 103 PHE A O 1
ATOM 863 N N . GLN A 1 104 ? -4.221 -3.745 13.995 1.00 93.06 104 GLN A N 1
ATOM 864 C CA . GLN A 1 104 ? -3.776 -4.793 13.078 1.00 93.06 104 GLN A CA 1
ATOM 865 C C . GLN A 1 104 ? -4.281 -4.555 11.648 1.00 93.06 104 GLN A C 1
ATOM 867 O O . GLN A 1 104 ? -3.507 -4.687 10.698 1.00 93.06 104 GLN A O 1
ATOM 872 N N . ALA A 1 105 ? -5.541 -4.141 11.481 1.00 91.69 105 ALA A N 1
ATOM 873 C CA . ALA A 1 105 ? -6.100 -3.805 10.173 1.00 91.69 105 ALA A CA 1
ATOM 874 C C . ALA A 1 105 ? -5.375 -2.614 9.518 1.00 91.69 105 ALA A C 1
ATOM 876 O O . ALA A 1 105 ? -5.062 -2.658 8.326 1.00 91.69 105 ALA A O 1
ATOM 877 N N . LEU A 1 106 ? -5.045 -1.574 10.292 1.00 96.12 106 LEU A N 1
ATOM 878 C CA . LEU A 1 106 ? -4.274 -0.425 9.803 1.00 96.12 106 LEU A CA 1
ATOM 879 C C . LEU A 1 106 ? -2.853 -0.820 9.387 1.00 96.12 106 LEU A C 1
ATOM 881 O O . LEU A 1 106 ? -2.375 -0.384 8.337 1.00 96.12 106 LEU A O 1
ATOM 885 N N . VAL A 1 107 ? -2.186 -1.667 10.176 1.00 95.12 107 VAL A N 1
ATOM 886 C CA . VAL A 1 107 ? -0.858 -2.196 9.838 1.00 95.12 107 VAL A CA 1
ATOM 887 C C . VAL A 1 107 ? -0.923 -3.007 8.546 1.00 95.12 107 VAL A C 1
ATOM 889 O O . VAL A 1 107 ? -0.140 -2.746 7.634 1.00 95.12 107 VAL A O 1
ATOM 892 N N . ALA A 1 108 ? -1.888 -3.920 8.414 1.00 94.00 108 ALA A N 1
ATOM 893 C CA . ALA A 1 108 ? -2.072 -4.718 7.203 1.00 94.00 108 ALA A CA 1
ATOM 894 C C . ALA A 1 108 ? -2.313 -3.838 5.963 1.00 94.00 108 ALA A C 1
ATOM 896 O O . ALA A 1 108 ? -1.664 -4.026 4.933 1.00 94.00 108 ALA A O 1
ATOM 897 N N . ALA A 1 109 ? -3.173 -2.820 6.069 1.00 94.38 109 ALA A N 1
ATOM 898 C CA . ALA A 1 109 ? -3.420 -1.8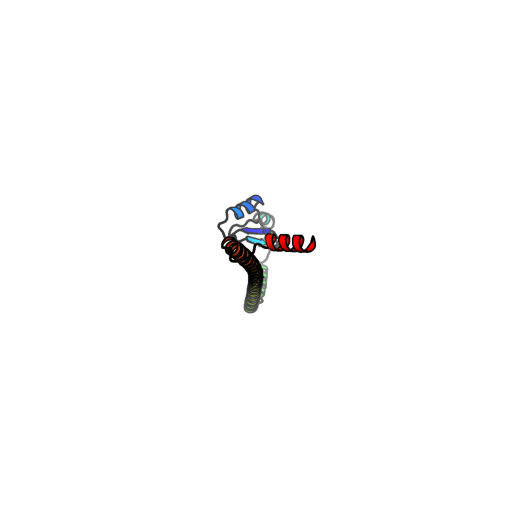73 4.983 1.00 94.38 109 ALA A CA 1
ATOM 899 C C . ALA A 1 109 ? -2.154 -1.087 4.592 1.00 94.38 109 ALA A C 1
ATOM 901 O O . ALA A 1 109 ? -1.878 -0.895 3.404 1.00 94.38 109 ALA A O 1
ATOM 902 N N . LYS A 1 110 ? -1.350 -0.665 5.577 1.00 96.06 110 LYS A N 1
ATOM 903 C CA . LYS A 1 110 ? -0.084 0.040 5.335 1.00 96.06 110 LYS A CA 1
ATOM 904 C C . LYS A 1 110 ? 0.945 -0.859 4.649 1.00 96.06 110 LYS A C 1
ATOM 906 O O . LYS A 1 110 ? 1.582 -0.414 3.696 1.00 96.06 110 LYS A O 1
ATOM 911 N N . VAL A 1 111 ? 1.070 -2.114 5.083 1.00 95.44 111 VAL A N 1
ATOM 912 C CA . VAL A 1 111 ? 1.957 -3.111 4.461 1.00 95.44 111 VAL A CA 1
ATOM 913 C C . VAL A 1 111 ? 1.539 -3.375 3.015 1.00 95.44 111 VAL A C 1
ATOM 915 O O . VAL A 1 111 ? 2.376 -3.309 2.119 1.00 95.44 111 VAL A O 1
ATOM 918 N N . LEU A 1 112 ? 0.245 -3.580 2.754 1.00 96.31 112 LEU A N 1
ATOM 919 C CA . LEU A 1 112 ? -0.266 -3.768 1.393 1.00 96.31 112 LEU A CA 1
ATOM 920 C C . LEU A 1 112 ? 0.039 -2.569 0.490 1.00 96.31 112 LEU A C 1
ATOM 922 O O . LEU A 1 112 ? 0.466 -2.748 -0.651 1.00 96.31 112 LEU A O 1
ATOM 926 N N . ARG A 1 113 ? -0.142 -1.342 0.992 1.00 96.25 113 ARG A N 1
ATOM 927 C CA . ARG A 1 113 ? 0.198 -0.127 0.242 1.00 96.25 113 ARG A CA 1
ATOM 928 C C . ARG A 1 113 ? 1.695 -0.047 -0.055 1.00 96.25 113 ARG A C 1
ATOM 930 O O . ARG A 1 113 ? 2.062 0.286 -1.176 1.00 96.25 113 ARG A O 1
ATOM 937 N N . MET A 1 114 ? 2.543 -0.366 0.921 1.00 96.44 114 MET A N 1
ATOM 938 C CA . MET A 1 114 ? 3.993 -0.368 0.736 1.00 96.44 114 MET A CA 1
ATOM 939 C C . MET A 1 114 ? 4.423 -1.403 -0.308 1.00 96.44 114 MET A C 1
ATOM 941 O O . MET A 1 114 ? 5.200 -1.076 -1.198 1.00 96.44 114 MET A O 1
ATOM 945 N N . ASN A 1 115 ? 3.844 -2.604 -0.273 1.00 96.06 115 ASN A N 1
ATOM 946 C CA . ASN A 1 115 ? 4.126 -3.651 -1.255 1.00 96.06 115 ASN A CA 1
ATOM 947 C C . ASN A 1 115 ? 3.724 -3.244 -2.679 1.00 96.06 115 ASN A C 1
ATOM 949 O O . ASN A 1 115 ? 4.455 -3.543 -3.617 1.00 96.06 115 ASN A O 1
ATOM 953 N N . ARG A 1 116 ? 2.608 -2.520 -2.853 1.00 96.50 116 ARG A N 1
ATOM 954 C CA . ARG A 1 116 ? 2.226 -1.967 -4.166 1.00 96.50 116 ARG A CA 1
ATOM 955 C C . ARG A 1 116 ? 3.249 -0.954 -4.675 1.00 96.50 116 ARG A C 1
ATOM 957 O O . ARG A 1 116 ? 3.691 -1.073 -5.807 1.00 96.50 116 ARG A O 1
ATOM 964 N N . ILE A 1 117 ? 3.687 -0.028 -3.821 1.00 96.44 117 ILE A N 1
ATOM 965 C CA . ILE A 1 117 ? 4.718 0.958 -4.184 1.00 96.44 117 ILE A CA 1
ATOM 966 C C . ILE A 1 117 ? 6.030 0.258 -4.570 1.00 96.44 117 ILE A C 1
ATOM 968 O O . ILE A 1 117 ? 6.661 0.637 -5.550 1.00 96.44 117 ILE A O 1
ATOM 972 N N . LEU A 1 118 ? 6.436 -0.778 -3.829 1.00 96.62 118 LEU A N 1
ATOM 973 C CA . LEU A 1 118 ? 7.629 -1.562 -4.159 1.00 96.62 118 LEU A CA 1
ATOM 974 C C . LEU A 1 118 ? 7.492 -2.287 -5.503 1.00 96.62 118 LEU A C 1
ATOM 976 O O . LEU A 1 118 ? 8.443 -2.294 -6.281 1.00 96.62 118 LEU A O 1
ATOM 980 N N . ALA A 1 119 ? 6.319 -2.853 -5.798 1.00 96.62 119 ALA A N 1
ATOM 981 C CA . ALA A 1 119 ? 6.047 -3.474 -7.091 1.00 96.62 119 ALA A CA 1
ATOM 982 C C . ALA A 1 119 ? 6.100 -2.449 -8.236 1.00 96.62 119 ALA A C 1
ATOM 984 O O . ALA A 1 119 ? 6.725 -2.708 -9.263 1.00 96.62 119 ALA A O 1
ATOM 985 N N . ASP A 1 120 ? 5.527 -1.260 -8.040 1.00 96.88 120 ASP A N 1
ATOM 986 C CA . ASP A 1 120 ? 5.595 -0.180 -9.024 1.00 96.88 120 A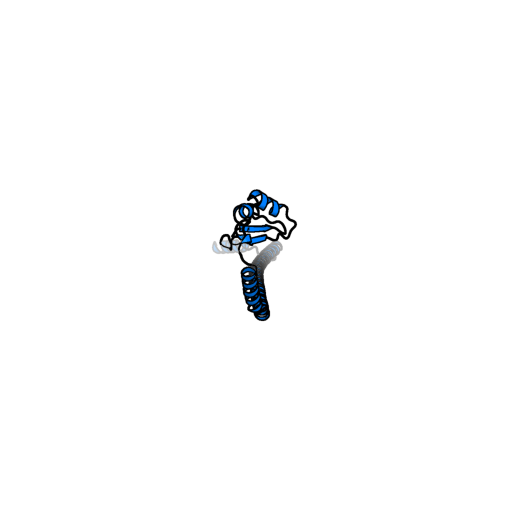SP A CA 1
ATOM 987 C C . ASP A 1 120 ? 7.045 0.255 -9.265 1.00 96.88 120 ASP A C 1
ATOM 989 O O . ASP A 1 120 ? 7.465 0.381 -10.414 1.00 96.88 120 ASP A O 1
ATOM 993 N N . LEU A 1 121 ? 7.846 0.422 -8.208 1.00 96.62 121 LEU A N 1
ATOM 994 C CA . LEU A 1 121 ? 9.270 0.751 -8.327 1.00 96.62 121 LEU A CA 1
ATOM 995 C C . LEU A 1 121 ? 10.063 -0.342 -9.053 1.00 96.62 121 LEU A C 1
ATOM 997 O O . LEU A 1 121 ? 10.929 -0.021 -9.866 1.00 96.62 121 LEU A O 1
ATOM 1001 N N . ALA A 1 122 ? 9.757 -1.617 -8.805 1.00 96.38 122 ALA A N 1
ATOM 1002 C CA . ALA A 1 122 ? 10.370 -2.734 -9.518 1.00 96.38 122 ALA A CA 1
ATOM 1003 C C . ALA A 1 122 ? 10.005 -2.726 -11.012 1.00 96.38 122 ALA A C 1
ATOM 1005 O O . ALA A 1 122 ? 10.872 -2.901 -11.862 1.00 96.38 122 ALA A O 1
ATOM 1006 N N . ASN A 1 123 ? 8.750 -2.437 -11.359 1.00 96.81 123 ASN A N 1
ATOM 1007 C CA . ASN A 1 123 ? 8.338 -2.315 -12.759 1.00 96.81 123 ASN A CA 1
ATOM 1008 C C . ASN A 1 123 ? 9.051 -1.147 -13.461 1.00 96.81 123 ASN A C 1
ATOM 1010 O O . ASN A 1 123 ? 9.525 -1.290 -14.589 1.00 96.81 123 ASN A O 1
ATOM 1014 N N . HIS A 1 124 ? 9.188 -0.004 -12.781 1.00 95.81 124 HIS A N 1
ATOM 1015 C CA . HIS A 1 124 ? 9.939 1.135 -13.311 1.00 95.81 124 HIS A CA 1
ATOM 1016 C C . HIS A 1 124 ? 11.423 0.809 -13.482 1.00 95.81 124 HIS A C 1
ATOM 1018 O O . HIS A 1 124 ? 12.018 1.197 -14.487 1.00 95.81 124 HIS A O 1
ATOM 1024 N N . SER A 1 125 ? 12.032 0.090 -12.534 1.00 96.25 125 SER A N 1
ATOM 1025 C CA . SER A 1 125 ? 13.435 -0.300 -12.658 1.00 96.25 125 SER A CA 1
ATOM 1026 C C . SER A 1 125 ? 13.634 -1.223 -13.859 1.00 96.25 125 SER A C 1
ATOM 1028 O O . SER A 1 125 ? 14.531 -0.969 -14.659 1.00 96.25 125 SER A O 1
ATOM 1030 N N . VAL A 1 126 ? 12.769 -2.218 -14.071 1.00 97.38 126 VAL A N 1
ATOM 1031 C CA . VAL A 1 126 ? 12.813 -3.099 -15.251 1.00 97.38 126 VAL A CA 1
ATOM 1032 C C . VAL A 1 126 ? 12.692 -2.301 -16.554 1.00 97.38 126 VAL A C 1
ATOM 1034 O O . VAL A 1 126 ? 13.488 -2.506 -17.470 1.00 97.38 126 VAL A O 1
ATOM 1037 N N . ALA A 1 127 ? 11.777 -1.329 -16.626 1.00 97.06 127 ALA A N 1
ATOM 1038 C CA . ALA A 1 127 ? 11.645 -0.458 -17.796 1.00 97.06 127 ALA A CA 1
ATOM 1039 C C . ALA A 1 127 ? 12.933 0.337 -18.089 1.00 97.06 127 ALA A C 1
ATOM 1041 O O . ALA A 1 127 ? 13.351 0.445 -19.244 1.00 97.06 127 ALA A O 1
ATOM 1042 N N . TRP A 1 128 ? 13.607 0.847 -17.051 1.00 97.31 128 TRP A N 1
ATOM 1043 C CA . TRP A 1 128 ? 14.909 1.500 -17.204 1.00 97.31 128 TRP A CA 1
ATOM 1044 C C . TRP A 1 128 ? 15.991 0.545 -17.712 1.00 97.31 128 TRP A C 1
ATOM 1046 O O . TRP A 1 128 ? 16.765 0.931 -18.587 1.00 97.31 128 TRP A O 1
ATOM 1056 N N . HIS A 1 129 ? 16.030 -0.697 -17.223 1.00 97.44 129 HIS A N 1
ATOM 1057 C CA . HIS A 1 129 ? 16.991 -1.696 -17.700 1.00 97.44 129 HIS A CA 1
ATOM 1058 C C . HIS A 1 129 ? 16.780 -2.026 -19.181 1.00 97.44 129 HIS A C 1
ATOM 1060 O O . HIS A 1 129 ? 17.758 -2.082 -19.925 1.00 97.44 129 HIS A O 1
ATOM 1066 N N . HIS A 1 130 ? 15.529 -2.167 -19.633 1.00 97.62 130 HIS A N 1
ATOM 1067 C CA . HIS A 1 130 ? 15.230 -2.345 -21.057 1.00 97.62 130 HIS A CA 1
ATOM 1068 C C . HIS A 1 130 ? 15.716 -1.161 -21.890 1.00 97.62 130 HIS A C 1
ATOM 1070 O O . HIS A 1 130 ? 16.427 -1.352 -22.870 1.00 97.62 130 HIS A O 1
ATOM 1076 N N . ARG A 1 131 ? 15.442 0.070 -21.445 1.00 97.75 131 ARG A N 1
ATOM 1077 C CA . ARG A 1 131 ? 15.895 1.268 -22.158 1.00 97.75 131 ARG A CA 1
ATOM 1078 C C . ARG A 1 131 ? 17.421 1.371 -22.236 1.00 97.75 131 ARG A C 1
ATOM 1080 O O . ARG A 1 131 ? 17.954 1.804 -23.252 1.00 97.75 131 ARG A O 1
ATOM 1087 N N . ILE A 1 132 ? 18.134 0.973 -21.182 1.00 97.44 132 ILE A N 1
ATOM 1088 C CA . ILE A 1 132 ? 19.603 0.900 -21.190 1.00 97.44 132 ILE A CA 1
ATOM 1089 C C . ILE A 1 132 ? 20.085 -0.168 -22.179 1.00 97.44 132 ILE A C 1
ATOM 1091 O O . ILE A 1 132 ? 21.047 0.070 -22.908 1.00 97.44 132 ILE A O 1
ATOM 1095 N N . ALA A 1 133 ? 19.431 -1.330 -22.225 1.00 97.56 133 ALA A N 1
ATOM 1096 C CA . ALA A 1 133 ? 19.764 -2.387 -23.174 1.00 97.56 133 ALA A CA 1
ATOM 1097 C C . ALA A 1 133 ? 19.575 -1.923 -24.629 1.00 97.56 133 ALA A C 1
ATOM 1099 O O . ALA A 1 133 ? 20.482 -2.116 -25.438 1.00 97.56 133 ALA A O 1
ATOM 1100 N N . ASP A 1 134 ? 18.471 -1.235 -24.930 1.00 97.88 134 ASP A N 1
ATOM 1101 C CA . ASP A 1 134 ? 18.205 -0.665 -26.257 1.00 97.88 134 ASP A CA 1
ATOM 1102 C C . ASP A 1 134 ? 19.282 0.354 -26.655 1.00 97.88 134 ASP A C 1
ATOM 1104 O O . ASP A 1 134 ? 19.853 0.273 -27.742 1.00 97.88 134 ASP A O 1
ATOM 1108 N N . LEU A 1 135 ? 19.644 1.264 -25.743 1.00 97.88 135 LEU A N 1
ATOM 1109 C CA . LEU A 1 135 ? 20.714 2.238 -25.984 1.00 97.88 135 LEU A CA 1
ATOM 1110 C C . LEU A 1 135 ? 22.076 1.570 -26.209 1.00 97.88 135 LEU A C 1
ATOM 1112 O O . LEU A 1 135 ? 22.856 2.024 -27.046 1.00 97.88 135 LEU A O 1
ATOM 1116 N N . ASN A 1 136 ? 22.380 0.492 -25.485 1.00 97.50 136 ASN A N 1
ATOM 1117 C CA . ASN A 1 136 ? 23.614 -0.265 -25.685 1.00 97.50 136 ASN A CA 1
ATOM 1118 C C . ASN A 1 136 ? 23.632 -0.981 -27.038 1.00 97.50 136 ASN A C 1
ATOM 1120 O O . ASN A 1 136 ? 24.674 -1.014 -27.694 1.00 97.50 136 ASN A O 1
ATOM 1124 N N . HIS A 1 137 ? 22.492 -1.521 -27.463 1.00 97.62 137 HIS A N 1
ATOM 1125 C CA . HIS A 1 137 ? 22.340 -2.141 -28.775 1.00 97.62 137 HIS A CA 1
ATOM 1126 C C . HIS A 1 137 ? 22.537 -1.125 -29.901 1.00 97.62 137 HIS A C 1
ATOM 1128 O O . HIS A 1 137 ? 23.310 -1.362 -30.831 1.00 97.62 137 HIS A O 1
ATOM 1134 N N . ASP A 1 138 ? 21.926 0.053 -29.782 1.00 97.00 138 ASP A N 1
ATOM 1135 C CA . ASP A 1 138 ? 22.134 1.145 -30.731 1.00 97.00 138 ASP A CA 1
ATOM 1136 C C . ASP A 1 138 ? 23.590 1.619 -30.732 1.00 97.00 138 ASP A C 1
ATOM 1138 O O . ASP A 1 138 ? 24.175 1.806 -31.799 1.00 97.00 138 ASP A O 1
ATOM 1142 N N . ARG A 1 139 ? 24.234 1.720 -29.562 1.00 97.44 139 ARG A N 1
ATOM 1143 C CA . ARG A 1 139 ? 25.667 2.037 -29.471 1.00 97.44 139 ARG A CA 1
ATOM 1144 C C . ARG A 1 139 ? 26.521 1.027 -30.235 1.00 97.44 139 ARG A C 1
ATOM 1146 O O . ARG A 1 139 ? 27.422 1.433 -30.962 1.00 97.44 139 ARG A O 1
ATOM 1153 N N . GLN A 1 140 ? 26.252 -0.271 -30.087 1.00 96.81 140 GLN A N 1
ATOM 1154 C CA . GLN A 1 140 ? 26.974 -1.321 -30.815 1.00 96.81 140 GLN A CA 1
ATOM 1155 C C . GLN A 1 140 ? 26.758 -1.216 -32.327 1.00 96.81 140 GLN A C 1
ATOM 1157 O O . GLN A 1 140 ? 27.716 -1.331 -33.092 1.00 96.81 140 GLN A O 1
ATOM 1162 N N . ARG A 1 141 ? 25.526 -0.931 -32.766 1.00 96.56 141 ARG A N 1
ATOM 1163 C CA . ARG A 1 141 ? 25.223 -0.683 -34.181 1.00 96.56 141 ARG A CA 1
ATOM 1164 C C . ARG A 1 141 ? 26.012 0.503 -34.723 1.00 96.56 141 ARG A C 1
ATOM 1166 O O . ARG A 1 141 ? 26.690 0.353 -35.736 1.00 96.56 141 ARG A O 1
ATOM 1173 N N . TYR A 1 142 ? 25.981 1.649 -34.044 1.00 96.44 142 TYR A N 1
ATOM 1174 C CA . TYR A 1 142 ? 26.746 2.821 -34.472 1.00 96.44 142 TYR A CA 1
ATOM 1175 C C . TYR A 1 142 ? 28.249 2.554 -34.486 1.00 96.44 142 TYR A C 1
ATOM 1177 O O . TYR A 1 142 ? 28.910 2.950 -35.440 1.00 96.44 142 TYR A O 1
ATOM 1185 N N . GLN A 1 143 ? 28.779 1.829 -33.498 1.00 96.38 143 GLN A N 1
ATOM 1186 C CA . GLN A 1 143 ? 30.187 1.439 -33.488 1.00 96.38 143 GLN A CA 1
ATOM 1187 C C . GLN A 1 143 ? 30.539 0.596 -34.720 1.00 96.38 143 GLN A C 1
ATOM 1189 O O . GLN A 1 143 ? 31.485 0.925 -35.423 1.00 96.38 143 GLN A O 1
ATOM 1194 N N . SER A 1 144 ? 29.729 -0.416 -35.048 1.00 93.88 144 SER A N 1
ATOM 1195 C CA . SER A 1 144 ? 29.964 -1.248 -36.236 1.00 93.88 144 SER A CA 1
ATOM 1196 C C . SER A 1 144 ? 29.923 -0.452 -37.547 1.00 93.88 144 SER A C 1
ATOM 1198 O O . SER A 1 144 ? 30.698 -0.721 -38.462 1.00 93.88 144 SER A O 1
ATOM 1200 N N . LEU A 1 145 ? 29.054 0.562 -37.634 1.00 93.62 145 LEU A N 1
ATOM 1201 C CA . LEU A 1 145 ? 28.981 1.458 -38.789 1.00 93.62 145 LEU A CA 1
ATOM 1202 C C . LEU A 1 145 ? 30.213 2.362 -38.880 1.00 93.62 145 LEU A C 1
ATOM 1204 O O . LEU A 1 145 ? 30.740 2.557 -39.971 1.00 93.62 145 LEU A O 1
ATOM 1208 N N . LEU A 1 146 ? 30.683 2.894 -37.750 1.00 94.44 146 LEU A N 1
ATOM 1209 C CA . LEU A 1 146 ? 31.915 3.682 -37.695 1.00 94.44 146 LEU A CA 1
ATOM 1210 C C . LEU A 1 146 ? 33.130 2.842 -38.093 1.00 94.44 146 LEU A C 1
ATOM 1212 O O . LEU A 1 146 ? 33.943 3.309 -38.885 1.00 94.44 146 LEU A O 1
ATOM 1216 N N . ASP A 1 147 ? 33.221 1.603 -37.611 1.00 92.00 147 ASP A N 1
ATOM 1217 C CA . ASP A 1 147 ? 34.308 0.686 -37.955 1.00 92.00 147 ASP A CA 1
ATOM 1218 C C . ASP A 1 147 ? 34.285 0.345 -39.458 1.00 92.00 147 ASP A C 1
ATOM 1220 O O . ASP A 1 147 ? 35.327 0.367 -40.114 1.00 92.00 147 ASP A O 1
ATOM 1224 N N . ALA A 1 148 ? 33.101 0.118 -40.042 1.00 88.19 148 ALA A N 1
ATOM 1225 C CA . ALA A 1 148 ? 32.946 -0.103 -41.483 1.00 88.19 148 ALA A CA 1
ATOM 1226 C C . ALA A 1 148 ? 33.353 1.129 -42.316 1.00 88.19 148 ALA A C 1
ATOM 1228 O O . ALA A 1 148 ? 34.062 0.997 -43.315 1.00 88.19 148 ALA A O 1
ATOM 1229 N N . LEU A 1 149 ? 32.951 2.334 -41.893 1.00 87.44 149 LEU A N 1
ATOM 1230 C CA . LEU A 1 149 ? 33.359 3.583 -42.544 1.00 87.44 149 LEU A CA 1
ATOM 1231 C C . LEU A 1 149 ? 34.871 3.817 -42.429 1.00 87.44 149 LEU A C 1
ATOM 1233 O O . LEU A 1 149 ? 35.497 4.247 -43.397 1.00 87.44 149 LEU A O 1
ATOM 1237 N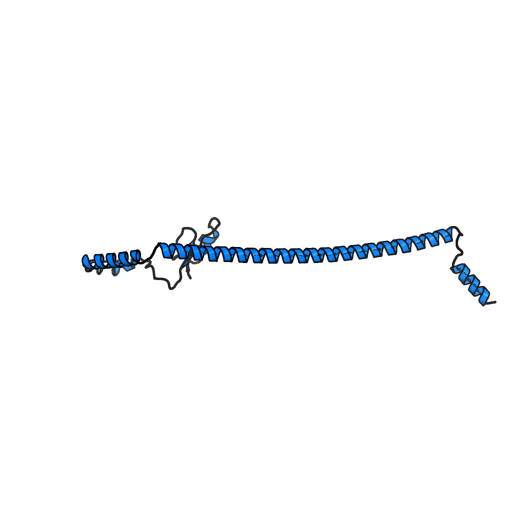 N . ALA A 1 150 ? 35.470 3.512 -41.276 1.00 89.00 150 ALA A N 1
ATOM 1238 C CA . ALA A 1 150 ? 36.911 3.609 -41.072 1.00 89.00 150 ALA A CA 1
ATOM 1239 C C . ALA A 1 150 ? 37.677 2.620 -41.966 1.00 89.00 150 ALA A C 1
ATOM 1241 O O . ALA A 1 150 ? 38.646 3.016 -42.613 1.00 89.00 150 ALA A O 1
ATOM 1242 N N . ALA A 1 151 ? 37.214 1.369 -42.072 1.00 86.69 151 ALA A N 1
ATOM 1243 C CA . ALA A 1 151 ? 37.794 0.366 -42.968 1.00 86.69 151 ALA A CA 1
ATOM 1244 C C . ALA A 1 151 ? 37.714 0.795 -44.445 1.00 86.69 151 ALA A C 1
ATOM 1246 O O . ALA A 1 151 ? 38.681 0.641 -45.195 1.00 86.69 151 ALA A O 1
ATOM 1247 N N . GLN A 1 152 ? 36.593 1.398 -44.856 1.00 85.25 152 GLN A N 1
ATOM 1248 C CA . GLN A 1 152 ? 36.429 1.960 -46.197 1.00 85.25 152 GLN A CA 1
ATOM 1249 C C . GLN A 1 152 ? 37.369 3.154 -46.441 1.00 85.25 152 GLN A C 1
ATOM 1251 O O . GLN A 1 152 ? 37.995 3.237 -47.495 1.00 85.25 152 GLN A O 1
ATOM 1256 N N . ALA A 1 153 ? 37.514 4.061 -45.469 1.00 82.12 153 ALA A N 1
ATOM 1257 C CA . ALA A 1 153 ? 38.428 5.201 -45.570 1.00 82.12 153 ALA A CA 1
ATOM 1258 C C . ALA A 1 153 ? 39.904 4.771 -45.644 1.00 82.12 153 ALA A C 1
ATOM 1260 O O . ALA A 1 153 ? 40.703 5.417 -46.318 1.00 82.12 153 ALA A O 1
ATOM 1261 N N . GLN A 1 154 ? 40.263 3.664 -44.989 1.00 86.69 154 GLN A N 1
ATOM 1262 C CA . GLN A 1 154 ? 41.600 3.065 -45.054 1.00 86.69 154 GLN A CA 1
ATOM 1263 C C . GLN A 1 154 ? 41.839 2.238 -46.331 1.00 86.69 154 GLN A C 1
ATOM 1265 O O . GLN A 1 154 ? 42.930 1.697 -46.501 1.00 86.69 154 GLN A O 1
ATOM 1270 N N . GLY A 1 155 ? 40.846 2.123 -47.223 1.00 77.62 155 GLY A N 1
ATOM 1271 C CA . GLY A 1 155 ? 40.955 1.354 -48.466 1.00 77.62 155 GLY A CA 1
ATOM 1272 C C . GLY A 1 155 ? 40.984 -0.165 -48.264 1.00 77.62 155 GLY A C 1
ATOM 1273 O O . GLY A 1 155 ? 41.370 -0.892 -49.172 1.00 77.62 155 GLY A O 1
ATOM 1274 N N . GLN A 1 156 ? 40.592 -0.653 -47.083 1.00 74.75 156 GLN A N 1
ATOM 1275 C CA . GLN A 1 156 ? 40.523 -2.086 -46.763 1.00 74.75 156 GLN A CA 1
ATOM 1276 C C . GLN A 1 156 ? 39.189 -2.724 -47.185 1.00 74.75 156 GLN A C 1
ATOM 1278 O O . GLN A 1 156 ? 39.037 -3.943 -47.132 1.00 74.75 156 GLN A O 1
ATOM 1283 N N . MET A 1 157 ? 38.221 -1.905 -47.603 1.00 68.75 157 MET A N 1
ATOM 1284 C CA . MET A 1 157 ? 36.938 -2.325 -48.155 1.00 68.75 157 MET A CA 1
ATOM 1285 C C . MET A 1 157 ? 36.616 -1.518 -49.411 1.00 68.75 157 MET A C 1
ATOM 1287 O O . MET A 1 157 ? 36.714 -0.289 -49.406 1.00 68.75 157 MET A O 1
ATOM 1291 N N . ASP A 1 158 ? 36.171 -2.205 -50.462 1.00 69.69 158 ASP A N 1
ATOM 1292 C CA . ASP A 1 158 ? 35.692 -1.559 -51.681 1.00 69.69 158 ASP A CA 1
ATOM 1293 C C . ASP A 1 158 ? 34.439 -0.730 -51.386 1.00 69.69 158 ASP A C 1
ATOM 1295 O O . ASP A 1 158 ? 33.507 -1.184 -50.716 1.00 69.69 158 ASP A O 1
ATOM 1299 N N . ASN A 1 159 ? 34.392 0.496 -51.911 1.00 71.69 159 ASN A N 1
ATOM 1300 C CA . ASN A 1 159 ? 33.234 1.361 -51.731 1.00 71.69 159 ASN A CA 1
ATOM 1301 C C . ASN A 1 159 ? 31.999 0.691 -52.363 1.00 71.69 159 ASN A C 1
ATOM 1303 O O . ASN A 1 159 ? 31.972 0.498 -53.583 1.00 71.69 159 ASN A O 1
ATOM 1307 N 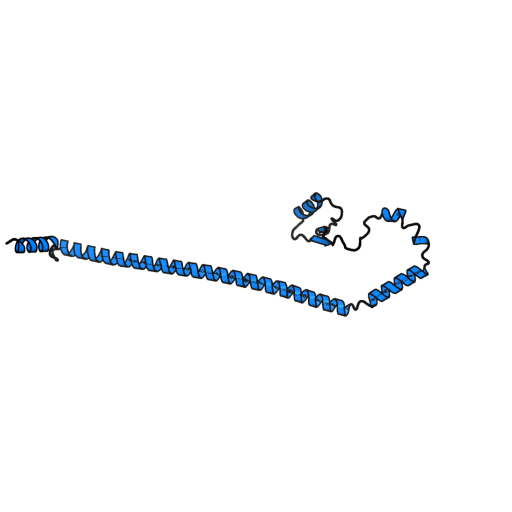N . PRO A 1 160 ? 30.947 0.376 -51.589 1.00 73.25 160 PRO A N 1
ATOM 1308 C CA . PRO A 1 160 ? 29.787 -0.344 -52.107 1.00 73.25 160 PRO A CA 1
ATOM 1309 C C . PRO A 1 160 ? 29.068 0.420 -53.227 1.00 73.25 160 PRO A C 1
ATOM 1311 O O . PRO A 1 160 ? 28.441 -0.204 -54.082 1.00 73.25 160 PRO A O 1
ATOM 1314 N N . LEU A 1 161 ? 29.183 1.754 -53.273 1.00 75.31 161 LEU A N 1
ATOM 1315 C CA . LEU A 1 161 ? 28.654 2.566 -54.371 1.00 75.31 161 LEU A CA 1
ATOM 1316 C C . LEU A 1 161 ? 29.457 2.384 -55.663 1.00 75.31 161 LEU A C 1
ATOM 1318 O O . LEU A 1 161 ? 28.853 2.313 -56.730 1.00 75.31 161 LEU A O 1
ATOM 1322 N N . LEU A 1 162 ? 30.782 2.235 -55.569 1.00 72.94 162 LEU A N 1
ATOM 1323 C CA . LEU A 1 162 ? 31.635 1.931 -56.722 1.00 72.94 162 LEU A CA 1
ATOM 1324 C C . LEU A 1 162 ? 31.383 0.509 -57.229 1.00 72.94 162 LEU A C 1
ATOM 1326 O O . LEU A 1 162 ? 31.206 0.317 -58.423 1.00 72.94 162 LEU A O 1
ATOM 1330 N N . ILE A 1 163 ? 31.250 -0.476 -56.334 1.00 78.56 163 ILE A N 1
ATOM 1331 C CA . ILE A 1 163 ? 30.904 -1.855 -56.727 1.00 78.56 163 ILE A CA 1
ATOM 1332 C C . ILE A 1 163 ? 29.550 -1.889 -57.446 1.00 78.56 163 ILE A C 1
ATOM 1334 O O . ILE A 1 163 ? 29.378 -2.596 -58.438 1.00 78.56 163 ILE A O 1
ATOM 1338 N N . ARG A 1 164 ? 28.562 -1.138 -56.945 1.00 76.44 164 ARG A N 1
ATOM 1339 C CA . ARG A 1 164 ? 27.222 -1.100 -57.539 1.00 76.44 164 ARG A CA 1
ATOM 1340 C C . ARG A 1 164 ? 27.200 -0.353 -58.872 1.00 76.44 164 ARG A C 1
ATOM 1342 O O . ARG A 1 164 ? 26.481 -0.798 -59.757 1.00 76.44 164 ARG A O 1
ATOM 1349 N N . ALA A 1 165 ? 27.979 0.721 -59.014 1.00 78.81 165 ALA A N 1
ATOM 1350 C CA . ALA A 1 165 ? 28.172 1.418 -60.285 1.00 78.81 165 ALA A CA 1
ATOM 1351 C C . ALA A 1 165 ? 28.836 0.498 -61.320 1.00 78.81 165 ALA A C 1
ATOM 1353 O O . ALA A 1 165 ? 28.264 0.284 -62.381 1.00 78.81 165 ALA A O 1
ATOM 1354 N N . ASN A 1 166 ? 29.933 -0.174 -60.955 1.00 79.00 166 ASN A N 1
ATOM 1355 C CA . ASN A 1 166 ? 30.630 -1.107 -61.843 1.00 79.00 166 ASN A CA 1
ATOM 1356 C C . ASN A 1 166 ? 29.716 -2.253 -62.309 1.00 79.00 166 ASN A C 1
ATOM 1358 O O . ASN A 1 166 ? 29.684 -2.578 -63.488 1.00 79.00 166 ASN A O 1
ATOM 1362 N N . ARG A 1 167 ? 28.893 -2.821 -61.415 1.00 80.25 167 ARG A N 1
ATOM 1363 C CA . ARG A 1 167 ? 27.907 -3.857 -61.788 1.00 80.25 167 ARG A CA 1
ATOM 1364 C C . ARG A 1 167 ? 26.765 -3.344 -62.666 1.00 80.25 167 ARG A C 1
ATOM 1366 O O . ARG A 1 167 ? 26.095 -4.151 -63.307 1.00 80.25 167 ARG A O 1
ATOM 1373 N N . LEU A 1 168 ? 26.449 -2.051 -62.609 1.00 79.94 168 LEU A N 1
ATOM 1374 C CA . LEU A 1 168 ? 25.453 -1.442 -63.491 1.00 79.94 168 LEU A CA 1
ATOM 1375 C C . LEU A 1 168 ? 26.052 -1.187 -64.874 1.00 79.94 168 LEU A C 1
ATOM 1377 O O . LEU A 1 168 ? 25.392 -1.501 -65.859 1.00 79.94 168 LEU A O 1
ATOM 1381 N N . ASP A 1 169 ? 27.299 -0.722 -64.935 1.00 78.00 169 ASP A N 1
ATOM 1382 C CA . ASP A 1 169 ? 28.038 -0.550 -66.187 1.00 78.00 169 ASP A CA 1
ATOM 1383 C C . ASP A 1 169 ? 28.253 -1.898 -66.897 1.00 78.00 169 ASP A C 1
ATOM 1385 O O . ASP A 1 169 ? 27.948 -2.015 -68.080 1.00 78.00 169 ASP A O 1
ATOM 1389 N N . GLU A 1 170 ? 28.629 -2.955 -66.166 1.00 75.94 170 GLU A N 1
ATOM 1390 C CA . GLU A 1 170 ? 28.745 -4.333 -66.686 1.00 75.94 170 GLU A CA 1
ATOM 1391 C C . GLU A 1 170 ? 27.427 -4.908 -67.237 1.00 75.94 170 GLU A C 1
ATOM 1393 O O . GLU A 1 170 ? 27.442 -5.857 -68.014 1.00 75.94 170 GLU A O 1
ATOM 1398 N N . ARG A 1 171 ? 26.271 -4.379 -66.817 1.00 77.00 171 ARG A N 1
ATOM 1399 C CA . ARG A 1 171 ? 24.947 -4.802 -67.314 1.00 77.00 171 ARG A CA 1
ATOM 1400 C C . ARG A 1 171 ? 24.446 -3.950 -68.478 1.00 77.00 171 ARG A C 1
ATOM 1402 O O . ARG A 1 171 ? 23.438 -4.310 -69.083 1.00 77.00 171 ARG A O 1
ATOM 1409 N N . ALA A 1 172 ? 25.083 -2.810 -68.727 1.00 66.75 172 ALA A N 1
ATOM 1410 C CA . ALA A 1 172 ? 24.736 -1.885 -69.799 1.00 66.75 172 ALA A CA 1
ATOM 1411 C C . ALA A 1 172 ? 25.547 -2.124 -71.088 1.00 66.75 172 ALA A C 1
ATOM 1413 O O . ALA A 1 172 ? 25.186 -1.569 -72.126 1.00 66.75 172 ALA A O 1
ATOM 1414 N N . THR A 1 173 ? 26.605 -2.939 -71.029 1.00 54.72 173 THR A N 1
ATOM 1415 C CA . THR A 1 173 ? 27.390 -3.434 -72.179 1.00 54.72 173 THR A CA 1
ATOM 1416 C C . THR A 1 173 ? 26.960 -4.825 -72.610 1.00 54.72 173 THR A C 1
ATOM 1418 O O . THR A 1 173 ? 26.931 -5.071 -73.834 1.00 54.72 173 THR A O 1
#

pLDDT: mean 78.88, std 16.07, range [41.66, 97.88]

Foldseek 3Di:
DDWQDKPHDGCPPPDPVVVVVCCVPDDPPIDIDDDDPPPDDPPPDPVVCVVPPPVVVVPCPPVNVVVVVVVVVVVVVVPPVVVVVVVVVVVVVVVVVVVVVVVVVVVVVVVVVVVVVVVVVVVVVVVVVVVVVVVVVVVVVVVVVVVVVVCVVVVVDDDVVVVVVVVVVVVVD

Sequence (173 aa):
MRIYQVNAKVMWQCSYNEVLDAIRHAHRPVVVVFVNIDGPTCCDSIEELKDTSIQELKDTSIQEQQQLYRRHMYQLDAIDTLEAAQDLRRLHWVQQNRHLNQFQALVAAKVLRMNRILADLANHSVAWHHRIADLNHDRQRYQSLLDALAAQAQGQMDNPLLIRANRLDERAT

Radius of gyration: 45.74 Å; chains: 1; bounding box: 86×40×133 Å

Organism: Aphanomyces astaci (NCBI:txid112090)

Secondary structure (DSSP, 8-state):
-EEEEETTEE-TT--HHHHHHHHHSSPSSPPEEEE-TTS------TTHHHHHSSSGGGSS-HHHHHHHHHHHHHHHHTS-HHHHHHHHHHHHHHHHHHHHHHHHHHHHHHHHHHHHHHHHHHHHHHHHHHHHHHHHHHHHHHHHHHHHHHHHHTTSS--HHHHHHHHHHHHH-